Protein AF-A0A3D8YJ98-F1 (afdb_monomer_lite)

Foldseek 3Di:
DDDDPPPQLVVLLVVCCVVPNPCCLVVPQLLVSGDPVCNVVSVVDDRDPDDDDVCVVVVCCLVQPQPDPPNDHHDPPDPDDDDDPVVVPD

Organism: Staphylococcus pseudintermedius (NCBI:txid283734)

Sequence (90 aa):
NKPCFESEVLEHAAHLFEKKGCDVWWEYSVKDLLPPNYQDNAKHYEKVMHILDVWFDSGSTFKAVLEDYHGEKGQSPTDVILEGSDQHRG

Secondary structure (DSSP, 8-state):
-PPP--HHHHHHHHHHHHHH-TTHHHHS-TTTTS-GGGGGGGGG-----PPPPHHHHHHTHIIIIII-BTTB---SS-S-----GGGGG-

pLDDT: mean 92.86, std 5.22, range [72.81, 97.81]

Radius of gyration: 16.94 Å; chains: 1; bounding box: 38×24×50 Å

Structure (mmCIF, N/CA/C/O backbone):
data_AF-A0A3D8YJ98-F1
#
_entry.id   AF-A0A3D8YJ98-F1
#
loop_
_atom_site.group_PDB
_atom_site.id
_atom_site.type_symbol
_atom_site.label_atom_id
_atom_site.label_alt_id
_atom_site.label_comp_id
_atom_site.label_asym_id
_atom_site.label_entity_id
_atom_site.label_seq_id
_atom_site.pdbx_PDB_ins_code
_atom_site.Cartn_x
_atom_site.Cartn_y
_atom_site.Cartn_z
_atom_site.occupancy
_atom_site.B_iso_or_equiv
_atom_site.auth_seq_id
_atom_site.auth_comp_id
_atom_site.auth_asym_id
_atom_site.auth_atom_id
_atom_site.pdbx_PDB_model_num
ATOM 1 N N . ASN A 1 1 ? -21.562 2.548 6.954 1.00 72.81 1 ASN A N 1
ATOM 2 C CA . ASN A 1 1 ? -20.130 2.699 7.286 1.00 72.81 1 ASN A CA 1
ATOM 3 C C . ASN A 1 1 ? -19.575 3.893 6.534 1.00 72.81 1 ASN A C 1
ATOM 5 O O . ASN A 1 1 ? -19.916 4.059 5.369 1.00 72.81 1 ASN A O 1
ATOM 9 N N . LYS A 1 2 ? -18.849 4.784 7.220 1.00 91.62 2 LYS A N 1
ATOM 10 C CA . LYS A 1 2 ? -18.184 5.948 6.609 1.00 91.62 2 LYS A CA 1
ATOM 11 C C . LYS A 1 2 ? -16.688 5.636 6.495 1.00 91.62 2 LYS A C 1
ATOM 13 O O . LYS A 1 2 ? -16.166 5.053 7.444 1.00 91.62 2 LYS A O 1
ATOM 18 N N . PRO A 1 3 ? -16.012 5.999 5.393 1.00 92.12 3 PRO A N 1
ATOM 19 C CA . PRO A 1 3 ? -14.567 5.827 5.296 1.00 92.12 3 PRO A CA 1
ATOM 20 C C 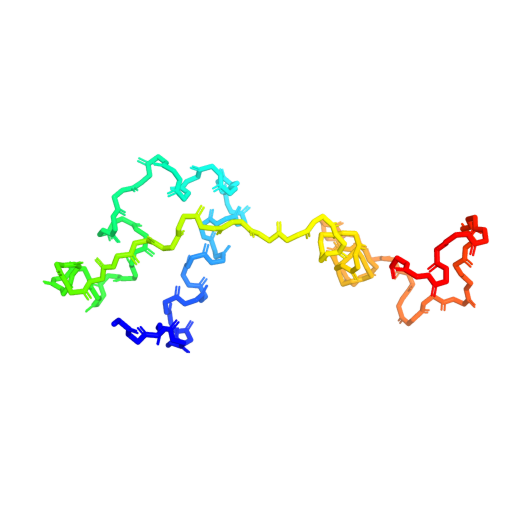. PRO A 1 3 ? -13.835 6.633 6.377 1.00 92.12 3 PRO A C 1
ATOM 22 O O . PRO A 1 3 ? -14.234 7.757 6.687 1.00 92.12 3 PRO A O 1
ATOM 25 N N . CYS A 1 4 ? -12.770 6.056 6.930 1.00 92.06 4 CYS A N 1
ATOM 26 C CA . CYS A 1 4 ? -11.833 6.760 7.797 1.00 92.06 4 CYS A CA 1
ATOM 27 C C . CYS A 1 4 ? -10.731 7.369 6.924 1.00 92.06 4 CYS A C 1
ATOM 29 O O . CYS A 1 4 ? -10.010 6.632 6.255 1.00 92.06 4 CYS A O 1
ATOM 31 N N . P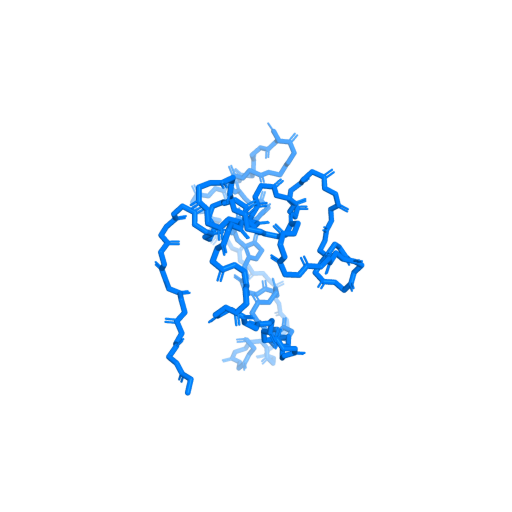HE A 1 5 ? -10.618 8.696 6.926 1.00 93.81 5 PHE A N 1
ATOM 32 C CA . PHE A 1 5 ? -9.570 9.432 6.209 1.00 93.81 5 PHE A CA 1
ATOM 33 C C . PHE A 1 5 ? -8.684 10.245 7.165 1.00 93.81 5 PHE A C 1
ATOM 35 O O . PHE A 1 5 ? -8.051 11.211 6.750 1.00 93.81 5 PHE A O 1
ATOM 42 N N . GLU A 1 6 ? -8.659 9.876 8.448 1.00 95.06 6 GLU A N 1
ATOM 43 C CA . GLU A 1 6 ? -7.817 10.538 9.446 1.00 95.06 6 GLU A CA 1
ATOM 44 C C . GLU A 1 6 ? -6.339 10.295 9.123 1.00 95.06 6 GLU A C 1
ATOM 46 O O . GLU A 1 6 ? -5.898 9.143 9.067 1.00 95.06 6 GLU A O 1
ATOM 51 N N . SER A 1 7 ? -5.568 11.369 8.929 1.00 96.31 7 SER A N 1
ATOM 52 C CA . SER A 1 7 ? -4.165 11.277 8.504 1.00 96.31 7 SER A CA 1
ATOM 53 C C . SER A 1 7 ? -3.325 10.412 9.439 1.00 96.31 7 SER A C 1
ATOM 55 O O . SER A 1 7 ? -2.565 9.583 8.962 1.00 96.31 7 SER A O 1
ATOM 57 N N . GLU A 1 8 ? -3.521 10.516 10.758 1.00 96.25 8 GLU A N 1
ATOM 58 C CA . GLU A 1 8 ? -2.781 9.714 11.745 1.00 96.25 8 GLU A CA 1
ATOM 59 C C . GLU A 1 8 ? -3.010 8.204 11.555 1.00 96.25 8 GLU A C 1
ATOM 61 O O . GLU A 1 8 ? -2.086 7.407 11.706 1.00 96.25 8 GLU A O 1
ATOM 66 N N . VAL A 1 9 ? -4.230 7.797 11.188 1.00 96.12 9 VAL A N 1
ATOM 67 C CA . VAL A 1 9 ? -4.561 6.388 10.927 1.00 96.12 9 VAL A CA 1
ATOM 68 C C . VAL A 1 9 ? -3.937 5.927 9.611 1.00 96.12 9 VAL A C 1
ATOM 70 O O . VAL A 1 9 ? -3.337 4.853 9.561 1.00 96.12 9 VAL A O 1
ATOM 73 N N . LEU A 1 10 ? -4.054 6.741 8.559 1.00 96.12 10 LEU A N 1
ATOM 74 C CA . LEU A 1 10 ? -3.498 6.433 7.240 1.00 96.12 10 LEU A CA 1
ATOM 75 C C . LEU A 1 10 ? -1.965 6.346 7.276 1.00 96.12 10 LEU A C 1
ATOM 77 O O . LEU A 1 10 ? -1.394 5.386 6.762 1.00 96.12 10 LEU A O 1
ATOM 81 N N . GLU A 1 11 ? -1.304 7.304 7.924 1.00 97.38 11 GLU A N 1
ATOM 82 C CA . GLU A 1 11 ? 0.151 7.341 8.090 1.00 97.38 11 GLU A CA 1
ATOM 83 C C . GLU A 1 11 ? 0.649 6.168 8.935 1.00 97.38 11 GLU A C 1
ATOM 85 O O . GLU A 1 11 ? 1.645 5.536 8.587 1.00 97.38 11 GLU A O 1
ATOM 90 N N . HIS A 1 12 ? -0.059 5.817 10.014 1.00 97.44 12 HIS A N 1
ATOM 91 C CA . HIS A 1 12 ? 0.308 4.660 10.826 1.00 97.44 12 HIS A CA 1
ATOM 92 C C . HIS A 1 12 ? 0.242 3.352 10.025 1.00 97.44 12 HIS A C 1
ATOM 94 O O . HIS A 1 12 ? 1.175 2.548 10.083 1.00 97.44 12 HIS A O 1
ATOM 100 N N . ALA A 1 13 ? -0.826 3.154 9.246 1.00 96.56 13 ALA A N 1
ATOM 101 C CA . ALA A 1 13 ? -0.967 1.990 8.377 1.00 96.56 13 ALA A CA 1
ATOM 102 C C . ALA A 1 13 ? 0.120 1.953 7.288 1.00 96.56 13 ALA A C 1
ATOM 104 O O . ALA A 1 13 ? 0.737 0.907 7.080 1.00 96.56 13 ALA A O 1
ATOM 105 N N . ALA A 1 14 ? 0.416 3.092 6.652 1.00 95.94 14 ALA A N 1
ATOM 106 C CA . ALA A 1 14 ? 1.500 3.207 5.677 1.00 95.94 14 ALA A CA 1
ATOM 107 C C . ALA A 1 14 ? 2.861 2.827 6.290 1.00 95.94 14 ALA A C 1
ATOM 109 O O . ALA A 1 14 ? 3.609 2.055 5.696 1.00 95.94 14 ALA A O 1
ATOM 110 N N . HIS A 1 15 ? 3.143 3.274 7.518 1.00 97.12 15 HIS A N 1
ATOM 111 C CA . HIS A 1 15 ? 4.386 2.949 8.230 1.00 97.12 15 HIS A CA 1
ATOM 112 C C . HIS A 1 15 ? 4.502 1.463 8.584 1.00 97.12 15 HIS A C 1
ATOM 114 O O . HIS A 1 15 ? 5.597 0.897 8.614 1.00 97.12 15 HIS A O 1
ATOM 120 N N . LEU A 1 16 ? 3.375 0.809 8.882 1.00 97.75 16 LEU A N 1
ATOM 121 C CA . LEU A 1 16 ? 3.336 -0.640 9.073 1.00 97.75 16 LEU A CA 1
ATOM 122 C C . LEU A 1 16 ? 3.647 -1.370 7.764 1.00 97.75 16 LEU A C 1
ATOM 124 O O . LEU A 1 16 ? 4.452 -2.302 7.784 1.00 97.75 16 LEU A O 1
ATOM 128 N N . PHE A 1 17 ? 3.067 -0.927 6.646 1.00 96.19 17 PHE A N 1
ATOM 129 C CA . PHE A 1 17 ? 3.301 -1.521 5.327 1.00 96.19 17 PHE A CA 1
ATOM 130 C C . PHE A 1 17 ? 4.755 -1.355 4.885 1.00 96.19 17 PHE A C 1
ATOM 132 O O . PHE A 1 17 ? 5.363 -2.322 4.435 1.00 96.19 17 PHE A O 1
ATOM 139 N N . GLU A 1 18 ? 5.342 -0.176 5.090 1.00 93.88 18 GLU A N 1
ATOM 140 C CA . GLU A 1 18 ? 6.749 0.093 4.779 1.00 93.88 18 GLU A CA 1
ATOM 141 C C . GLU A 1 18 ? 7.695 -0.844 5.548 1.00 93.88 18 GLU A C 1
ATOM 143 O O . GLU A 1 18 ? 8.668 -1.356 4.998 1.00 93.88 18 GLU A O 1
ATOM 148 N N . LYS A 1 19 ? 7.403 -1.114 6.826 1.00 95.56 19 LYS A N 1
ATOM 149 C CA . LYS A 1 19 ? 8.288 -1.908 7.694 1.00 95.56 19 LYS A CA 1
ATOM 150 C C . LYS A 1 19 ? 8.088 -3.414 7.605 1.00 95.56 19 LYS A C 1
ATOM 152 O O . LYS A 1 19 ? 9.020 -4.157 7.909 1.00 95.56 19 LYS A O 1
ATOM 157 N N . LYS A 1 20 ? 6.866 -3.865 7.329 1.00 96.56 20 LYS A N 1
ATOM 158 C CA . LYS A 1 20 ? 6.466 -5.273 7.485 1.00 96.56 20 LYS A CA 1
ATOM 159 C C . LYS A 1 20 ? 5.836 -5.874 6.230 1.00 96.56 20 LYS A C 1
ATOM 161 O O . LYS A 1 20 ? 5.550 -7.065 6.229 1.00 96.56 20 LYS A O 1
ATOM 166 N N . GLY A 1 21 ? 5.641 -5.079 5.181 1.00 95.56 21 GLY A N 1
ATOM 167 C CA . GLY A 1 21 ? 4.876 -5.469 4.002 1.00 95.56 21 GLY A CA 1
ATOM 168 C C . GLY A 1 21 ? 3.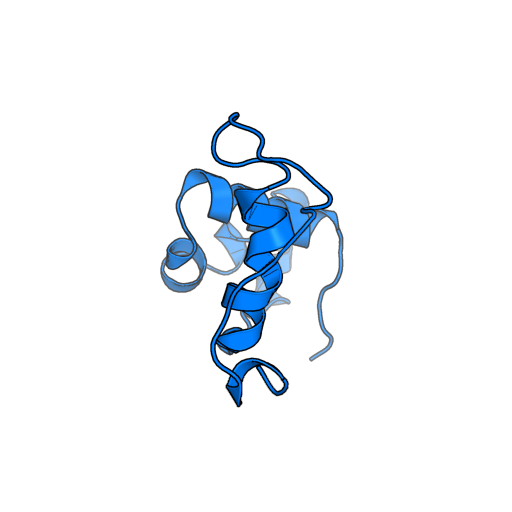368 -5.320 4.209 1.00 95.56 21 GLY A C 1
ATOM 169 O O . GLY A 1 21 ? 2.882 -5.107 5.321 1.00 95.56 21 GLY A O 1
ATOM 170 N N . CYS A 1 22 ? 2.612 -5.424 3.115 1.00 95.12 22 CYS A N 1
ATOM 171 C CA . CYS A 1 22 ? 1.156 -5.258 3.120 1.00 95.12 22 CYS A CA 1
ATOM 172 C C . CYS A 1 22 ? 0.399 -6.446 3.745 1.00 95.12 22 CYS A C 1
ATOM 174 O O . CYS A 1 22 ? -0.762 -6.288 4.125 1.00 95.12 22 CYS A O 1
ATOM 176 N N . ASP A 1 23 ? 1.054 -7.598 3.936 1.00 96.81 23 ASP A N 1
ATOM 177 C CA . ASP A 1 23 ? 0.459 -8.802 4.539 1.00 96.81 23 ASP A CA 1
ATOM 178 C C . ASP A 1 23 ? -0.067 -8.562 5.959 1.00 96.81 23 ASP A C 1
ATOM 180 O O . ASP A 1 23 ? -1.051 -9.181 6.379 1.00 96.81 23 ASP A O 1
ATOM 184 N N . VAL A 1 24 ? 0.492 -7.577 6.671 1.00 97.38 24 VAL A N 1
ATOM 185 C CA . VAL A 1 24 ? -0.010 -7.163 7.987 1.00 97.38 24 VAL A CA 1
ATOM 186 C C . VAL A 1 24 ? -1.486 -6.774 7.955 1.00 97.38 24 VAL A C 1
ATOM 188 O O . VAL A 1 24 ? -2.174 -6.951 8.955 1.00 97.38 24 VAL A O 1
ATOM 191 N N . TRP A 1 25 ? -2.019 -6.306 6.819 1.00 97.38 25 TRP A N 1
ATOM 192 C CA . TRP A 1 25 ? -3.447 -6.010 6.694 1.00 97.38 25 TRP A CA 1
ATOM 193 C C . TRP A 1 25 ? -4.321 -7.245 6.932 1.00 97.38 25 TRP A C 1
ATOM 195 O O . TRP A 1 25 ? -5.420 -7.127 7.477 1.00 97.38 25 TRP A O 1
ATOM 205 N N . TRP A 1 26 ? -3.839 -8.438 6.582 1.00 96.50 26 TRP A N 1
ATOM 206 C CA . TRP A 1 26 ? -4.539 -9.704 6.801 1.00 96.50 26 TRP A CA 1
ATOM 207 C C . TRP A 1 26 ? -4.225 -10.304 8.165 1.00 96.50 26 TRP A C 1
ATOM 209 O O . TRP A 1 26 ? -5.142 -10.749 8.856 1.00 96.50 26 TRP A O 1
ATOM 219 N N . GLU A 1 27 ? -2.957 -10.265 8.564 1.00 97.06 27 GLU A N 1
ATOM 220 C CA . GLU A 1 27 ? -2.467 -10.899 9.788 1.00 97.06 27 GLU A CA 1
ATOM 221 C C . GLU A 1 27 ? -2.918 -10.176 11.062 1.00 97.06 27 GLU A C 1
ATOM 223 O O . GLU A 1 27 ? -3.162 -10.815 12.087 1.00 97.06 27 GLU A O 1
ATOM 228 N N . TYR A 1 28 ? -3.012 -8.844 11.026 1.00 97.56 28 TYR A N 1
ATOM 229 C CA . TYR A 1 28 ? -3.190 -8.038 12.232 1.00 97.56 28 TYR A CA 1
ATOM 230 C C . TYR A 1 28 ? -4.667 -7.806 12.548 1.00 97.56 28 TYR A C 1
ATOM 232 O O . TYR A 1 28 ? -5.539 -7.735 11.665 1.00 97.56 28 TYR A O 1
ATOM 240 N N . SER A 1 29 ? -4.961 -7.655 13.842 1.00 97.56 29 SER A N 1
ATOM 241 C CA . SER A 1 29 ? -6.284 -7.217 14.274 1.00 97.56 29 SER A CA 1
ATOM 242 C C . SER A 1 29 ? -6.505 -5.743 13.915 1.00 97.56 29 SER A C 1
ATOM 244 O O . SER A 1 29 ? -5.557 -4.987 13.710 1.00 97.56 29 SER A O 1
ATOM 246 N N . VAL A 1 30 ? -7.767 -5.297 13.892 1.00 97.44 30 VAL A N 1
ATOM 247 C CA . VAL A 1 30 ? -8.099 -3.868 13.710 1.00 97.44 30 VAL A CA 1
ATOM 248 C C . VAL A 1 30 ? -7.364 -2.999 14.733 1.00 97.44 30 VAL A C 1
ATOM 250 O O . VAL A 1 30 ? -6.883 -1.926 14.395 1.00 97.44 30 VAL A O 1
ATOM 253 N N . LYS A 1 31 ? -7.241 -3.474 15.978 1.00 97.81 31 LYS A N 1
ATOM 254 C CA . LYS A 1 31 ? -6.552 -2.746 17.046 1.00 97.81 31 LYS A CA 1
ATOM 255 C C . LYS A 1 31 ? -5.062 -2.565 16.745 1.00 97.81 31 LYS A C 1
ATOM 257 O O . LYS A 1 31 ? -4.535 -1.489 16.993 1.00 97.81 31 LYS A O 1
ATOM 262 N N . ASP A 1 32 ? -4.408 -3.587 16.199 1.00 97.12 32 ASP A N 1
ATOM 263 C CA . ASP A 1 32 ? -2.967 -3.564 15.910 1.00 97.12 32 ASP A CA 1
ATOM 264 C C . ASP A 1 32 ? -2.618 -2.714 14.677 1.00 97.12 32 ASP A C 1
ATOM 266 O O . ASP A 1 32 ? -1.470 -2.308 14.519 1.00 97.12 32 ASP A O 1
ATOM 270 N N . LEU A 1 33 ? -3.599 -2.449 13.808 1.00 96.81 33 LEU A N 1
ATOM 271 C CA . LEU A 1 33 ? -3.467 -1.565 12.643 1.00 96.81 33 LEU A CA 1
ATOM 272 C C . LEU A 1 33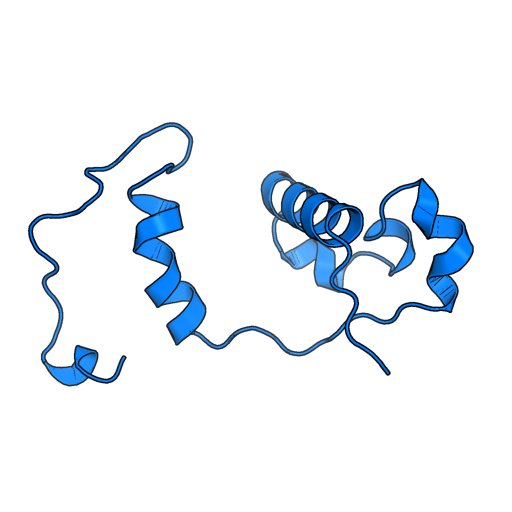 ? -3.767 -0.095 12.965 1.00 96.81 33 LEU A C 1
ATOM 274 O O . LEU A 1 33 ? -3.574 0.768 12.110 1.00 96.81 33 LEU A O 1
ATOM 278 N N . LEU A 1 34 ? -4.273 0.197 14.166 1.00 97.69 34 LEU A N 1
ATOM 279 C CA . LEU A 1 34 ? -4.614 1.548 14.592 1.00 97.69 34 LEU A CA 1
ATOM 280 C C . LEU A 1 34 ? -3.481 2.173 15.421 1.00 97.69 34 LEU A C 1
ATOM 282 O O . LEU A 1 34 ? -2.879 1.495 16.265 1.00 97.69 34 LEU A O 1
ATOM 286 N N . PRO A 1 35 ? -3.242 3.489 15.265 1.00 97.50 35 PRO A N 1
ATOM 287 C CA . PRO A 1 35 ? -2.314 4.213 16.122 1.00 97.50 35 PRO A CA 1
ATOM 288 C C . PRO A 1 35 ? -2.750 4.120 17.598 1.00 97.50 35 PRO A C 1
ATOM 290 O O . PRO A 1 35 ? -3.947 3.987 17.876 1.00 97.50 35 PRO A O 1
ATOM 293 N N . PRO A 1 36 ? -1.817 4.220 18.568 1.00 96.50 36 PRO A N 1
ATOM 294 C CA . PRO A 1 36 ? -2.095 3.982 19.989 1.00 96.50 36 PRO A CA 1
ATOM 295 C C . PRO A 1 36 ? -3.327 4.719 20.537 1.00 96.50 36 PRO A C 1
ATOM 297 O O . PRO A 1 36 ? -4.135 4.119 21.242 1.00 96.50 36 PRO A O 1
ATOM 300 N N . ASN A 1 37 ? -3.526 5.980 20.141 1.00 96.00 37 ASN A N 1
ATOM 301 C CA . ASN A 1 37 ? -4.644 6.820 20.592 1.00 96.00 37 ASN A CA 1
ATOM 302 C C . ASN A 1 37 ? -6.027 6.345 20.102 1.00 96.00 37 ASN A C 1
ATOM 304 O O . ASN A 1 37 ? -7.053 6.772 20.627 1.00 96.00 37 ASN A O 1
ATOM 308 N N . TYR A 1 38 ? -6.073 5.463 19.102 1.00 96.06 38 TYR A N 1
ATOM 309 C CA . TYR A 1 38 ? -7.301 4.958 18.483 1.00 96.06 38 TYR A CA 1
ATOM 310 C C . TYR A 1 38 ? -7.629 3.524 18.905 1.00 96.06 38 TYR A C 1
ATOM 312 O O . TYR A 1 38 ? -8.737 3.044 18.652 1.00 96.06 38 TYR A O 1
ATOM 320 N N . GLN A 1 39 ? -6.704 2.841 19.583 1.00 96.25 39 GLN A N 1
ATOM 321 C CA . GLN A 1 39 ? -6.840 1.426 19.9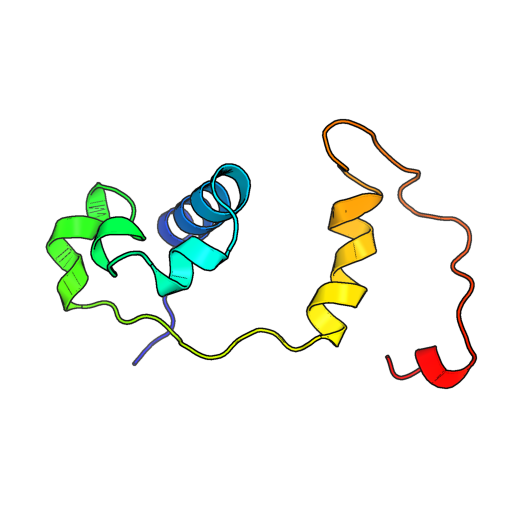23 1.00 96.25 39 GLN A CA 1
ATOM 322 C C . GLN A 1 39 ? -8.030 1.127 20.844 1.00 96.25 39 GLN A C 1
ATOM 324 O O . GLN A 1 39 ? -8.682 0.094 20.679 1.00 96.25 39 GLN A O 1
ATOM 329 N N . ASP A 1 40 ? -8.366 2.029 21.767 1.00 96.31 40 ASP A N 1
ATOM 330 C CA . ASP A 1 40 ? -9.534 1.876 22.651 1.00 96.31 40 ASP A CA 1
ATOM 331 C C . ASP A 1 40 ? -10.864 1.965 21.887 1.00 96.31 40 ASP A C 1
ATOM 333 O O . ASP A 1 40 ? -11.885 1.401 22.295 1.00 96.31 40 ASP A O 1
ATOM 337 N N . ASN A 1 41 ? -10.839 2.617 20.725 1.00 94.88 41 ASN A N 1
ATOM 338 C CA . ASN A 1 41 ? -11.981 2.771 19.837 1.00 94.88 41 ASN A CA 1
ATOM 339 C C . ASN A 1 41 ? -12.021 1.713 18.726 1.00 94.88 41 ASN A C 1
ATOM 341 O O . ASN A 1 41 ? -12.923 1.771 17.896 1.00 94.88 41 ASN A O 1
ATOM 345 N N . ALA A 1 42 ? -11.118 0.722 18.715 1.00 96.25 42 ALA A N 1
ATOM 346 C CA . ALA A 1 42 ? -10.997 -0.274 17.641 1.00 96.25 42 ALA A CA 1
ATOM 347 C C . ALA A 1 42 ? -12.316 -0.987 17.289 1.00 96.25 42 ALA A C 1
ATOM 349 O O . ALA A 1 42 ? -12.556 -1.303 16.131 1.00 96.25 42 ALA A O 1
ATOM 350 N N . LYS A 1 43 ? -13.216 -1.173 18.264 1.00 96.38 43 LYS A N 1
ATOM 351 C CA . LYS A 1 43 ? -14.563 -1.748 18.066 1.00 96.38 43 LYS A CA 1
ATOM 352 C C . LYS A 1 43 ? -15.468 -0.953 17.109 1.00 96.38 43 LYS A C 1
ATOM 354 O O . LYS A 1 43 ? -16.504 -1.461 16.695 1.00 96.38 43 LYS A O 1
ATOM 359 N N . HIS A 1 44 ? -15.121 0.300 16.825 1.00 95.19 44 HIS A N 1
ATOM 360 C CA . HIS A 1 44 ? -15.842 1.185 15.910 1.00 95.19 44 HIS A CA 1
ATOM 361 C C . HIS A 1 44 ? -15.252 1.190 14.494 1.00 95.19 44 HIS A C 1
ATOM 363 O O . HIS A 1 44 ? -15.785 1.877 13.625 1.00 95.19 44 HIS A O 1
ATOM 369 N N . TYR A 1 45 ? -14.178 0.431 14.267 1.00 96.00 45 TYR A N 1
ATOM 370 C CA . TYR A 1 45 ? -13.496 0.319 12.987 1.00 96.00 45 TYR A CA 1
ATOM 371 C C . TYR A 1 45 ? -13.632 -1.098 12.433 1.00 96.00 45 TYR A C 1
ATOM 373 O O . TYR A 1 45 ? -13.683 -2.084 13.167 1.00 96.00 45 TYR A O 1
ATOM 381 N N . GLU A 1 46 ? -13.651 -1.191 11.112 1.00 96.12 46 GLU A N 1
ATOM 382 C CA . GLU A 1 46 ? -13.591 -2.444 10.370 1.00 96.12 46 GLU A CA 1
ATOM 383 C C . GLU A 1 46 ? -12.574 -2.298 9.238 1.00 96.12 46 GLU A C 1
ATOM 385 O O . GLU A 1 46 ? -12.380 -1.203 8.702 1.00 96.12 46 GLU A O 1
ATOM 390 N N . LYS A 1 47 ? -11.919 -3.402 8.872 1.00 94.31 47 LYS A N 1
ATOM 391 C CA . LYS A 1 47 ? -11.030 -3.422 7.709 1.00 94.31 47 LYS A CA 1
ATOM 392 C C . LYS A 1 47 ? -11.872 -3.497 6.446 1.00 94.31 47 LYS A C 1
ATOM 394 O O . LYS A 1 47 ? -12.757 -4.346 6.335 1.00 94.31 47 LYS A O 1
ATOM 399 N N . VAL A 1 48 ? -11.542 -2.661 5.470 1.00 94.00 48 VAL A N 1
ATOM 400 C CA . VAL A 1 48 ? -11.979 -2.894 4.096 1.00 94.00 48 VAL A CA 1
ATOM 401 C C . VAL A 1 48 ? -11.130 -4.028 3.530 1.00 94.00 48 VAL A C 1
ATOM 403 O O . VAL A 1 48 ? -9.906 -3.999 3.621 1.00 94.00 48 VAL A O 1
ATOM 406 N N . MET A 1 49 ? -11.795 -5.042 2.979 1.00 94.88 49 MET A N 1
ATOM 407 C CA . MET A 1 49 ? -11.140 -6.240 2.432 1.00 94.88 49 MET A CA 1
ATOM 408 C C . MET A 1 49 ? -10.996 -6.185 0.907 1.00 94.88 49 MET A C 1
ATOM 410 O O . MET A 1 49 ? -10.481 -7.116 0.296 1.00 94.88 49 MET A O 1
ATOM 414 N N . HIS A 1 50 ? -11.472 -5.104 0.286 1.00 93.06 50 HIS A N 1
ATOM 415 C CA . HIS A 1 50 ? -11.201 -4.819 -1.115 1.00 93.06 50 HIS A CA 1
ATOM 416 C C . HIS A 1 50 ? -9.744 -4.390 -1.275 1.00 93.06 50 HIS A C 1
ATOM 418 O O . HIS A 1 50 ? -9.230 -3.617 -0.468 1.00 93.06 50 HIS A O 1
ATOM 424 N N . ILE A 1 51 ? -9.111 -4.892 -2.328 1.00 93.88 51 ILE A N 1
ATOM 425 C CA . ILE A 1 51 ? -7.763 -4.503 -2.733 1.00 93.88 51 ILE A CA 1
ATOM 426 C C . ILE A 1 51 ? -7.831 -3.443 -3.830 1.00 93.88 51 ILE A C 1
ATOM 428 O O . ILE A 1 51 ? -8.886 -3.226 -4.435 1.00 93.88 51 ILE A O 1
ATOM 432 N N . LEU A 1 52 ? -6.699 -2.789 -4.069 1.00 93.38 52 LEU A N 1
ATOM 433 C CA . LEU A 1 52 ? -6.538 -1.902 -5.210 1.00 93.38 52 LEU A CA 1
ATOM 434 C C . LEU A 1 52 ? -6.494 -2.713 -6.508 1.00 93.38 52 LEU A C 1
ATOM 436 O O . LEU A 1 52 ? -6.160 -3.898 -6.521 1.00 93.38 52 LEU A O 1
ATOM 440 N N . ASP A 1 53 ? -6.896 -2.062 -7.592 1.00 95.62 53 ASP A N 1
ATOM 441 C CA . ASP A 1 53 ? -6.782 -2.617 -8.932 1.00 95.62 53 ASP A CA 1
ATOM 442 C C . ASP A 1 53 ? -5.317 -2.589 -9.399 1.00 95.62 53 ASP A C 1
ATOM 444 O O . ASP A 1 53 ? -4.565 -1.679 -9.051 1.00 95.62 53 ASP A O 1
ATOM 448 N N . VAL A 1 54 ? -4.920 -3.565 -10.215 1.00 93.50 54 VAL A N 1
ATOM 449 C CA . VAL A 1 54 ? -3.530 -3.724 -10.673 1.00 93.50 54 VAL A CA 1
ATOM 450 C C . VAL A 1 54 ? -3.009 -2.524 -11.469 1.00 93.50 54 VAL A C 1
ATOM 452 O O . VAL A 1 54 ? -1.807 -2.264 -11.452 1.00 93.50 54 VAL A O 1
ATOM 455 N N . TRP A 1 55 ? -3.892 -1.758 -12.121 1.00 94.88 55 TRP A N 1
ATOM 456 C CA . TRP A 1 55 ? -3.511 -0.531 -12.823 1.00 94.88 55 TRP A CA 1
ATOM 457 C C . TRP A 1 55 ? -3.118 0.589 -11.860 1.00 94.88 55 TRP A C 1
ATOM 459 O O . TRP A 1 55 ? -2.295 1.440 -12.197 1.00 94.88 55 TRP A O 1
ATOM 469 N N . PHE A 1 56 ? -3.669 0.592 -10.642 1.00 94.88 56 PHE A N 1
ATOM 470 C CA . PHE A 1 56 ? -3.218 1.513 -9.603 1.00 94.88 56 PHE A CA 1
ATOM 471 C C . PHE A 1 56 ? -1.781 1.186 -9.185 1.00 94.88 56 PHE A C 1
ATOM 473 O O . PHE A 1 56 ? -0.946 2.088 -9.106 1.00 94.88 56 PHE A O 1
ATOM 480 N N . ASP A 1 57 ? -1.479 -0.097 -8.980 1.00 92.31 57 ASP A N 1
ATOM 481 C CA . ASP A 1 57 ? -0.142 -0.544 -8.588 1.00 92.31 57 ASP A CA 1
ATOM 482 C C . ASP A 1 57 ? 0.893 -0.163 -9.658 1.00 92.31 57 ASP A C 1
ATOM 484 O O . ASP A 1 57 ? 1.889 0.496 -9.344 1.00 92.31 57 ASP A O 1
ATOM 488 N N . SER A 1 58 ? 0.631 -0.470 -10.936 1.00 92.94 58 SER A N 1
ATOM 489 C CA . SER A 1 58 ? 1.534 -0.111 -12.039 1.00 92.94 58 SER A CA 1
ATOM 490 C C . SER A 1 58 ? 1.630 1.403 -12.251 1.00 92.94 58 SER A C 1
ATOM 492 O O . SER A 1 58 ? 2.727 1.928 -12.454 1.00 92.94 58 SER A O 1
ATOM 494 N N . GLY A 1 59 ? 0.515 2.130 -12.146 1.00 92.25 59 GLY A N 1
ATOM 495 C CA . GLY A 1 59 ? 0.475 3.588 -12.281 1.00 92.25 59 GLY A CA 1
ATOM 496 C C . GLY A 1 59 ? 1.207 4.332 -11.159 1.00 92.25 59 GLY A C 1
ATOM 497 O O . GLY A 1 59 ? 1.686 5.449 -11.360 1.00 92.25 59 GLY A O 1
ATOM 498 N N . SER A 1 60 ? 1.358 3.711 -9.986 1.00 92.31 60 SER A N 1
ATOM 499 C CA . SER A 1 60 ? 2.083 4.289 -8.847 1.00 92.31 60 SER A CA 1
ATOM 500 C C . SER A 1 60 ? 3.615 4.188 -8.954 1.00 92.31 60 SER A C 1
ATOM 502 O O . SER A 1 60 ? 4.331 4.849 -8.196 1.00 92.31 60 SER A O 1
ATOM 504 N N . THR A 1 61 ? 4.143 3.426 -9.922 1.00 90.38 61 THR A N 1
ATOM 505 C CA . THR A 1 61 ? 5.590 3.171 -10.076 1.00 90.38 61 THR A CA 1
ATOM 506 C C . THR A 1 61 ? 6.415 4.436 -10.301 1.00 90.38 61 THR A C 1
ATOM 508 O O . THR A 1 61 ? 7.532 4.522 -9.797 1.00 90.38 61 THR A O 1
ATOM 511 N N . PHE A 1 62 ? 5.869 5.460 -10.968 1.00 89.44 62 PHE A N 1
ATOM 512 C CA . PHE A 1 62 ? 6.546 6.755 -11.126 1.00 89.44 62 PHE A CA 1
ATOM 513 C C . PHE A 1 62 ? 6.971 7.331 -9.767 1.00 89.44 62 PHE A C 1
ATOM 515 O O . PHE A 1 62 ? 8.110 7.756 -9.594 1.00 89.44 62 PHE A O 1
ATOM 522 N N . LYS A 1 63 ? 6.070 7.290 -8.779 1.00 88.94 63 LYS A N 1
ATOM 523 C CA . LYS A 1 63 ? 6.335 7.767 -7.420 1.00 88.94 63 LYS A CA 1
ATOM 524 C C . LYS A 1 63 ? 7.225 6.787 -6.658 1.00 88.94 63 LYS A C 1
ATOM 526 O O . LYS A 1 63 ? 8.198 7.208 -6.045 1.00 88.94 63 LYS A O 1
ATOM 531 N N . ALA A 1 64 ? 6.895 5.497 -6.717 1.00 87.31 64 ALA A N 1
ATOM 532 C CA . ALA A 1 64 ? 7.550 4.459 -5.923 1.00 87.31 64 ALA A CA 1
ATOM 533 C C . ALA A 1 64 ? 8.979 4.113 -6.381 1.00 87.31 64 ALA A C 1
ATOM 535 O O . ALA A 1 64 ? 9.745 3.568 -5.596 1.00 87.31 64 ALA A O 1
ATOM 536 N N . VAL A 1 65 ? 9.336 4.388 -7.641 1.00 87.75 65 VAL A N 1
ATOM 537 C CA . VAL A 1 65 ? 10.646 4.026 -8.209 1.00 87.75 65 VAL A CA 1
ATOM 538 C C . VAL A 1 65 ? 11.478 5.254 -8.570 1.00 87.75 65 VAL A C 1
ATOM 540 O O . VAL A 1 65 ? 12.673 5.291 -8.287 1.00 87.75 65 VAL A O 1
ATOM 543 N N . LEU A 1 66 ? 10.891 6.278 -9.201 1.00 88.38 66 LEU A N 1
ATOM 544 C CA . LEU A 1 66 ? 11.693 7.414 -9.672 1.00 88.38 66 LEU A CA 1
ATOM 545 C C . LEU A 1 66 ? 12.000 8.419 -8.564 1.00 88.38 66 LEU A C 1
ATOM 547 O O . LEU A 1 66 ? 13.056 9.044 -8.604 1.00 88.38 66 LEU A O 1
ATOM 551 N N . GLU A 1 67 ? 11.111 8.598 -7.587 1.00 87.12 67 GLU A N 1
ATOM 552 C CA . GLU A 1 67 ? 11.327 9.596 -6.534 1.00 87.12 67 GLU A CA 1
ATOM 553 C C . GLU A 1 67 ? 12.120 9.072 -5.332 1.00 87.12 67 GLU A C 1
ATOM 555 O O . GLU A 1 67 ? 12.919 9.827 -4.766 1.00 87.12 67 GLU A O 1
ATOM 560 N N . ASP A 1 68 ? 11.895 7.816 -4.941 1.00 81.56 68 ASP A N 1
ATOM 561 C CA . ASP A 1 68 ? 12.614 7.144 -3.856 1.00 81.56 68 ASP A CA 1
ATOM 562 C C . ASP A 1 68 ? 12.441 5.621 -3.942 1.00 81.56 68 ASP A C 1
ATOM 564 O O . ASP A 1 68 ? 11.415 5.075 -3.540 1.00 81.56 68 ASP A O 1
ATOM 568 N N . TYR A 1 69 ? 13.457 4.940 -4.463 1.00 81.38 69 TYR A N 1
ATOM 569 C CA . TYR A 1 69 ? 13.557 3.490 -4.487 1.00 81.38 69 TYR A CA 1
ATOM 570 C C . TYR A 1 69 ? 14.674 3.043 -3.546 1.00 81.38 69 TYR A C 1
ATOM 572 O O . TYR A 1 69 ? 15.845 2.999 -3.916 1.00 81.38 69 TYR A O 1
ATOM 580 N N . HIS A 1 70 ? 14.322 2.720 -2.301 1.00 80.00 70 HIS A N 1
ATOM 581 C CA . HIS A 1 70 ? 15.280 2.273 -1.281 1.00 80.00 70 HIS A CA 1
ATOM 582 C C . HIS A 1 70 ? 16.466 3.236 -1.061 1.00 80.00 70 HIS A C 1
ATOM 584 O O . HIS A 1 70 ? 17.591 2.801 -0.809 1.00 80.00 70 HIS A O 1
ATOM 590 N N . GLY A 1 71 ? 16.229 4.550 -1.134 1.00 78.88 71 GLY A N 1
ATOM 591 C CA . GLY A 1 71 ? 17.272 5.569 -0.997 1.00 78.88 71 GLY A CA 1
ATOM 592 C C . GLY A 1 71 ? 18.051 5.853 -2.284 1.00 78.88 71 GLY A C 1
ATOM 593 O O . GLY A 1 71 ? 18.874 6.771 -2.305 1.00 78.88 71 GLY A O 1
ATOM 594 N N . GLU A 1 72 ? 17.774 5.123 -3.365 1.00 81.25 72 GLU A N 1
ATOM 595 C CA . GLU A 1 72 ? 18.204 5.463 -4.716 1.00 81.25 72 GLU A CA 1
ATOM 596 C C . GLU A 1 72 ? 17.103 6.267 -5.405 1.00 81.25 72 GLU A C 1
ATOM 598 O O . GLU A 1 72 ? 15.920 5.948 -5.314 1.00 81.25 72 GLU A O 1
ATOM 603 N N . LYS A 1 73 ? 17.477 7.343 -6.096 1.00 81.69 73 LYS A N 1
ATOM 604 C CA . LYS A 1 73 ? 16.519 8.169 -6.835 1.00 81.69 73 LYS A CA 1
ATOM 605 C C . LYS A 1 73 ? 16.744 8.001 -8.321 1.00 81.69 73 LYS A C 1
ATOM 607 O O . LYS A 1 73 ? 17.864 8.182 -8.802 1.00 81.69 73 LYS A O 1
ATOM 612 N N . GLY A 1 74 ? 15.670 7.684 -9.033 1.00 81.69 74 GLY A N 1
ATOM 613 C CA . GLY A 1 74 ? 15.629 7.813 -10.479 1.00 81.69 74 GLY A CA 1
ATOM 614 C C . GLY A 1 74 ? 15.550 9.281 -10.906 1.00 81.69 74 GLY A C 1
ATOM 615 O O . GLY A 1 74 ? 15.641 10.214 -10.104 1.00 81.69 74 GLY A O 1
ATOM 616 N N . GLN A 1 75 ? 15.365 9.494 -12.204 1.00 83.69 75 GLN A N 1
ATOM 617 C CA . GLN A 1 75 ? 15.106 10.822 -12.744 1.00 83.69 75 GLN A CA 1
ATOM 618 C C . GLN A 1 75 ? 13.596 11.075 -12.748 1.00 83.69 75 GLN A C 1
ATOM 620 O O . GLN A 1 75 ? 12.849 10.409 -13.463 1.00 83.69 75 GLN A O 1
ATOM 625 N N . SER A 1 76 ? 13.156 12.043 -11.944 1.00 87.06 76 SER A N 1
ATOM 626 C CA . SER A 1 76 ? 11.771 12.512 -11.908 1.00 87.06 76 SER A CA 1
ATOM 627 C C . SER A 1 76 ? 11.725 14.019 -12.213 1.00 87.06 76 SER A C 1
ATOM 629 O O . SER A 1 76 ? 12.380 14.791 -11.503 1.00 87.06 76 SER A O 1
ATOM 631 N N . PRO A 1 77 ? 10.993 14.465 -13.254 1.00 89.50 77 PRO A N 1
ATOM 632 C CA . PRO A 1 77 ? 10.237 13.645 -14.204 1.00 89.50 77 PRO A CA 1
ATOM 633 C C . PRO A 1 77 ? 11.150 12.854 -15.158 1.00 89.50 77 PRO A C 1
ATOM 635 O O . PRO A 1 77 ? 12.259 13.288 -15.467 1.00 89.50 77 PRO A O 1
ATOM 638 N N . THR A 1 78 ? 10.664 11.706 -15.637 1.00 90.19 78 THR A N 1
ATOM 639 C CA . THR A 1 78 ? 11.309 10.957 -16.727 1.00 90.19 78 THR A CA 1
ATOM 640 C C . THR A 1 78 ? 11.054 11.639 -18.070 1.00 90.19 78 THR A C 1
ATOM 642 O O . THR A 1 78 ? 9.977 12.193 -18.295 1.00 90.19 78 THR A O 1
ATOM 645 N N . ASP A 1 79 ? 12.025 11.569 -18.977 1.00 93.31 79 ASP A N 1
ATOM 646 C CA . ASP A 1 79 ? 11.904 12.134 -20.322 1.00 93.31 79 ASP A CA 1
ATOM 647 C C . ASP A 1 79 ? 11.055 11.250 -21.252 1.00 93.31 79 ASP A C 1
ATOM 649 O O . ASP A 1 79 ? 10.371 11.753 -22.144 1.00 93.31 79 ASP A O 1
ATOM 653 N N . VAL A 1 80 ? 11.102 9.924 -21.062 1.00 92.56 80 VAL A N 1
ATOM 654 C CA . VAL A 1 80 ? 10.442 8.939 -21.934 1.00 92.56 80 VAL A CA 1
ATOM 655 C C . VAL A 1 80 ? 9.953 7.734 -21.121 1.00 92.56 80 VAL A C 1
ATOM 657 O O . VAL A 1 80 ? 10.650 7.248 -20.233 1.00 92.56 80 VAL A O 1
ATOM 660 N N . ILE A 1 81 ? 8.767 7.228 -21.473 1.00 91.38 81 ILE A N 1
ATOM 661 C CA . ILE A 1 81 ? 8.243 5.908 -21.095 1.00 91.38 81 ILE A CA 1
ATOM 662 C C . ILE A 1 81 ? 7.996 5.132 -22.394 1.00 91.38 81 ILE A C 1
ATOM 664 O O . ILE A 1 81 ? 7.406 5.675 -23.329 1.00 91.38 81 ILE A O 1
ATOM 668 N N . LEU A 1 82 ? 8.479 3.891 -22.476 1.00 94.31 82 LEU A N 1
ATOM 669 C CA . LEU A 1 82 ? 8.340 3.034 -23.656 1.00 94.31 82 LEU A CA 1
ATOM 670 C C . LEU A 1 82 ? 7.535 1.793 -23.285 1.00 94.31 82 LEU A C 1
ATOM 672 O O . LEU A 1 82 ? 8.042 0.923 -22.589 1.00 94.31 82 LEU A O 1
ATOM 676 N N . GLU A 1 83 ? 6.308 1.716 -23.787 1.00 95.88 83 GLU A N 1
ATOM 677 C CA . GLU A 1 83 ? 5.369 0.621 -23.530 1.00 95.88 83 GLU A CA 1
ATOM 678 C C . GLU A 1 83 ? 4.681 0.187 -24.834 1.00 95.88 83 GLU A C 1
ATOM 680 O O . GLU A 1 83 ? 4.796 0.846 -25.875 1.00 95.88 83 GLU A O 1
ATOM 685 N N . GLY A 1 84 ? 3.962 -0.936 -24.787 1.00 96.44 84 GLY A N 1
ATOM 686 C CA . GLY A 1 84 ? 3.108 -1.391 -25.886 1.00 96.44 84 GLY A CA 1
ATOM 687 C C . GLY A 1 84 ? 1.980 -0.403 -26.203 1.00 96.44 84 GLY A C 1
ATOM 688 O O . GLY A 1 84 ? 1.592 0.424 -25.377 1.00 96.44 84 GLY A O 1
ATOM 689 N N . SER A 1 85 ? 1.421 -0.479 -27.416 1.00 96.19 8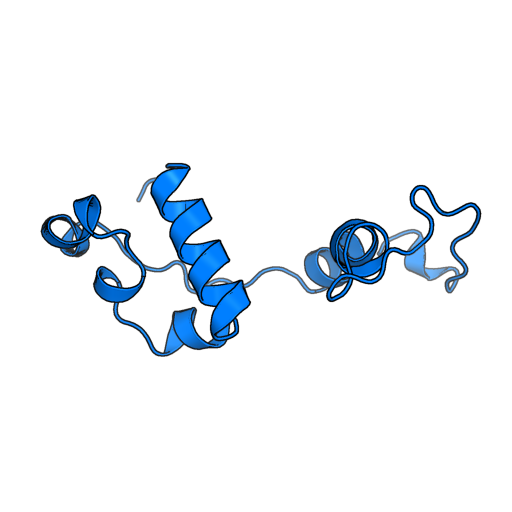5 SER A N 1
ATOM 690 C CA . SER A 1 85 ? 0.345 0.434 -27.832 1.00 96.19 85 SER A CA 1
ATOM 691 C C . SER A 1 85 ? -0.888 0.349 -26.932 1.00 96.19 85 SER A C 1
ATOM 693 O O . SER A 1 85 ? -1.573 1.345 -26.745 1.00 96.19 85 SER A O 1
ATOM 695 N N . ASP A 1 86 ? -1.175 -0.830 -26.385 1.00 94.50 86 ASP A N 1
ATOM 696 C CA . ASP A 1 86 ? -2.294 -1.111 -25.485 1.00 94.50 86 ASP A CA 1
ATOM 697 C C . ASP A 1 86 ? -2.272 -0.274 -24.199 1.00 94.50 86 ASP A C 1
ATOM 699 O O . ASP A 1 86 ? -3.339 0.049 -23.670 1.00 94.50 86 ASP A O 1
ATOM 703 N N . GLN A 1 87 ? -1.096 0.204 -23.782 1.00 94.69 87 GLN A N 1
ATOM 704 C CA . GLN A 1 87 ? -0.945 1.015 -22.577 1.00 94.69 87 GLN A CA 1
ATOM 705 C C . GLN A 1 87 ? -1.559 2.417 -22.685 1.00 94.69 87 GLN A C 1
ATOM 707 O O . GLN A 1 87 ? -1.675 3.132 -21.697 1.00 94.69 87 GLN A O 1
ATOM 712 N N . HIS A 1 88 ? -2.086 2.788 -23.856 1.00 87.81 88 HIS A N 1
ATOM 713 C CA . HIS A 1 88 ? -2.933 3.972 -24.005 1.00 87.81 88 HIS A CA 1
ATOM 714 C C . HIS A 1 88 ? -4.255 3.893 -23.203 1.00 87.81 88 HIS A C 1
ATOM 716 O O . HIS A 1 88 ? -4.975 4.893 -23.112 1.00 87.81 88 HIS A O 1
ATOM 722 N N . ARG A 1 89 ? -4.626 2.701 -22.706 1.00 90.94 89 ARG A N 1
ATOM 723 C CA . ARG A 1 89 ? -5.811 2.450 -21.858 1.00 90.94 89 ARG A CA 1
ATOM 724 C C . ARG A 1 89 ? -5.480 1.779 -20.527 1.00 90.94 89 ARG A C 1
ATOM 726 O O . ARG A 1 89 ? -6.424 1.380 -19.840 1.00 90.94 89 ARG A O 1
ATOM 733 N N . GLY A 1 90 ? -4.197 1.573 -20.252 1.00 83.12 90 GLY A N 1
ATOM 734 C CA . GLY A 1 90 ? -3.718 1.065 -18.972 1.00 83.12 90 GLY A CA 1
ATOM 735 C C . GLY A 1 90 ? -3.286 2.187 -18.047 1.00 83.12 90 GLY A C 1
ATOM 736 O O . GLY A 1 90 ? -3.694 3.348 -18.287 1.00 83.12 90 GLY A O 1
#

InterPro domains:
  IPR002300 Aminoacyl-tRNA synthetase, class Ia [PF00133] (6-90)
  IPR050081 Isoleucine--tRNA ligase [PTHR42765] (3-90)